Protein AF-A0A3D9KX24-F1 (afdb_monomer_lite)

Foldseek 3Di:
DPDPPPLVPLVVVCVPDDPVRLVVVVVVLVVVLVVLVVCLVVDPDPVSNVVSVVVNVVSVSNND

Structure (mmCIF, N/CA/C/O backbone):
data_AF-A0A3D9KX24-F1
#
_entry.id   AF-A0A3D9KX24-F1
#
loop_
_atom_site.group_PDB
_atom_site.id
_atom_site.type_symbol
_atom_site.label_atom_id
_atom_site.label_alt_id
_atom_site.label_comp_id
_atom_site.label_asym_id
_atom_site.label_entity_id
_atom_site.label_seq_id
_atom_site.pdbx_PDB_ins_code
_atom_site.Cartn_x
_atom_site.Cartn_y
_atom_site.Cartn_z
_atom_site.occupancy
_atom_site.B_iso_or_equiv
_atom_site.auth_seq_id
_atom_site.auth_comp_id
_atom_site.auth_asym_id
_atom_site.auth_atom_id
_atom_site.pdbx_PDB_model_num
ATOM 1 N N . MET A 1 1 ? 16.556 -13.019 2.056 1.00 37.16 1 MET A N 1
ATOM 2 C CA . MET A 1 1 ? 15.410 -13.298 2.945 1.00 37.16 1 MET A CA 1
ATOM 3 C C . MET A 1 1 ? 14.843 -11.966 3.387 1.00 37.16 1 MET A C 1
ATOM 5 O O . MET A 1 1 ? 15.567 -11.204 4.010 1.00 37.16 1 MET A O 1
ATOM 9 N N . ILE A 1 2 ? 13.613 -11.646 2.991 1.00 43.09 2 ILE A N 1
ATOM 10 C CA . ILE A 1 2 ? 12.891 -10.499 3.551 1.00 43.09 2 ILE A CA 1
ATOM 11 C C . ILE A 1 2 ? 12.397 -10.975 4.923 1.00 43.09 2 ILE A C 1
ATOM 13 O O . ILE A 1 2 ? 11.775 -12.040 4.959 1.00 43.09 2 ILE A O 1
ATOM 17 N N . PRO A 1 3 ? 12.728 -10.302 6.038 1.00 45.06 3 PRO A N 1
ATOM 18 C CA . PRO A 1 3 ? 12.267 -10.733 7.349 1.00 45.06 3 PRO A CA 1
ATOM 19 C C . PRO A 1 3 ? 10.741 -10.742 7.340 1.00 45.06 3 PRO A C 1
ATOM 21 O O . PRO A 1 3 ? 10.119 -9.746 6.971 1.00 45.06 3 PRO A O 1
ATOM 24 N N . ALA A 1 4 ? 10.140 -11.869 7.711 1.00 48.00 4 ALA A N 1
ATOM 25 C CA . ALA A 1 4 ? 8.725 -11.913 8.027 1.00 48.00 4 ALA A CA 1
ATOM 26 C C . ALA A 1 4 ? 8.518 -11.023 9.260 1.00 48.00 4 ALA A C 1
ATOM 28 O O . ALA A 1 4 ? 8.757 -11.456 10.385 1.00 48.00 4 ALA A O 1
ATOM 29 N N . MET A 1 5 ? 8.153 -9.755 9.055 1.00 49.72 5 MET A N 1
ATOM 30 C CA . MET A 1 5 ? 7.543 -8.968 10.121 1.00 49.72 5 MET A CA 1
ATOM 31 C C . MET A 1 5 ? 6.306 -9.746 10.560 1.00 49.72 5 MET A C 1
ATOM 33 O O . MET A 1 5 ? 5.424 -10.040 9.750 1.00 49.72 5 MET A O 1
ATOM 37 N N . ASN A 1 6 ? 6.323 -10.182 11.818 1.00 52.75 6 ASN A N 1
ATOM 38 C CA . ASN A 1 6 ? 5.227 -10.902 12.438 1.00 52.75 6 ASN A CA 1
ATOM 39 C C . ASN A 1 6 ? 3.963 -10.053 12.318 1.00 52.75 6 ASN A C 1
ATOM 41 O O . ASN A 1 6 ? 3.931 -8.927 12.811 1.00 52.75 6 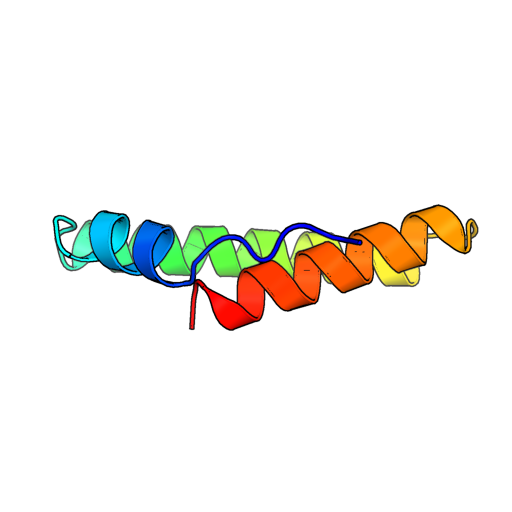ASN A O 1
ATOM 45 N N . LYS A 1 7 ? 2.926 -10.634 11.714 1.00 49.34 7 LYS A N 1
ATOM 46 C CA . LYS A 1 7 ? 1.563 -10.093 11.619 1.00 49.34 7 LYS A CA 1
ATOM 47 C C . LYS A 1 7 ? 1.083 -9.459 12.945 1.00 49.34 7 LYS A C 1
ATOM 49 O O . LYS A 1 7 ? 0.447 -8.416 12.946 1.00 49.34 7 LYS A O 1
ATOM 54 N N . ASN A 1 8 ? 1.545 -10.017 14.066 1.00 56.62 8 ASN A N 1
ATOM 55 C CA . ASN A 1 8 ? 1.261 -9.599 15.439 1.00 56.62 8 ASN A CA 1
ATOM 56 C C . ASN A 1 8 ? 1.592 -8.132 15.790 1.00 56.62 8 ASN A C 1
ATOM 58 O O . ASN A 1 8 ? 1.061 -7.638 16.777 1.00 56.62 8 ASN A O 1
ATOM 62 N N . GLN A 1 9 ? 2.486 -7.437 15.071 1.00 59.00 9 GLN A N 1
ATOM 63 C CA . GLN A 1 9 ? 2.837 -6.051 15.432 1.00 59.00 9 GLN A CA 1
ATOM 64 C C . GLN A 1 9 ? 1.818 -5.013 14.954 1.00 59.00 9 GLN A C 1
ATOM 66 O O . GLN A 1 9 ? 1.664 -3.993 15.615 1.00 59.00 9 GLN A O 1
ATOM 71 N N . CYS A 1 10 ? 1.147 -5.247 13.824 1.00 59.88 10 CYS A N 1
ATOM 72 C CA . CYS A 1 10 ? 0.152 -4.304 13.311 1.00 59.88 10 CYS A CA 1
ATOM 73 C C . CYS A 1 10 ? -1.184 -4.455 14.034 1.00 59.88 10 CYS A C 1
ATOM 75 O O . CYS A 1 10 ? -1.752 -3.448 14.440 1.00 59.88 10 CYS A O 1
ATOM 77 N N . ASP A 1 11 ? -1.614 -5.697 14.267 1.00 62.72 11 ASP A N 1
ATOM 78 C CA . ASP A 1 11 ? -2.867 -5.997 14.968 1.00 62.72 11 ASP A CA 1
ATOM 79 C C . ASP A 1 11 ? -2.874 -5.353 16.373 1.00 62.72 11 ASP A C 1
ATOM 81 O O . ASP A 1 11 ? -3.820 -4.658 16.738 1.00 62.72 11 ASP A O 1
ATOM 85 N N . SER A 1 12 ? -1.751 -5.444 17.101 1.00 62.88 12 SER A N 1
ATOM 86 C CA . SER A 1 12 ? -1.568 -4.804 18.415 1.00 62.88 12 SER A CA 1
ATOM 87 C C . SER A 1 12 ? -1.593 -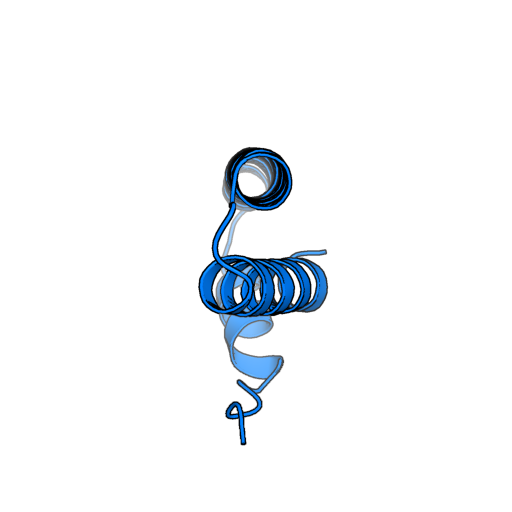3.269 18.383 1.00 62.88 12 SER A C 1
ATOM 89 O O . SER A 1 12 ? -1.842 -2.667 19.419 1.00 62.88 12 SER A O 1
ATOM 91 N N . LEU A 1 13 ? -1.296 -2.622 17.250 1.00 65.94 13 LEU A N 1
ATOM 92 C CA . LEU A 1 13 ? -1.336 -1.156 17.129 1.00 65.94 13 LEU A CA 1
ATOM 93 C C . LEU A 1 13 ? -2.739 -0.644 16.798 1.00 65.94 13 LEU A C 1
ATOM 95 O O . LEU A 1 13 ? -3.040 0.513 17.072 1.00 65.94 13 LEU A O 1
ATOM 99 N N . THR A 1 14 ? -3.575 -1.483 16.184 1.00 68.12 14 THR A N 1
ATOM 100 C CA . THR A 1 14 ? -4.953 -1.137 15.819 1.00 68.12 14 THR A CA 1
ATOM 101 C C . THR A 1 14 ? -5.969 -1.454 16.912 1.00 68.12 14 THR A C 1
ATOM 103 O O . THR A 1 14 ? -7.041 -0.863 16.906 1.00 68.12 14 THR A O 1
ATOM 106 N N . GLU A 1 15 ? -5.643 -2.348 17.852 1.00 72.06 15 GLU A N 1
ATOM 107 C CA . GLU A 1 15 ? -6.522 -2.716 18.978 1.00 72.06 15 GLU A CA 1
ATOM 108 C C . GLU A 1 15 ? -6.810 -1.549 19.941 1.00 72.06 15 GLU A C 1
ATOM 110 O O . GLU A 1 15 ? -7.886 -1.509 20.534 1.00 72.06 15 GLU A O 1
ATOM 115 N N . ASP A 1 16 ? -5.890 -0.586 20.055 1.00 80.62 16 ASP A N 1
ATOM 116 C CA . ASP A 1 16 ? -6.014 0.571 20.954 1.00 80.62 16 ASP A CA 1
ATOM 117 C C . ASP A 1 16 ? -6.625 1.818 20.280 1.00 80.62 16 ASP A C 1
ATOM 119 O O . ASP A 1 16 ? -6.781 2.856 20.927 1.00 80.62 16 ASP A O 1
ATOM 123 N N . LEU A 1 17 ? -6.954 1.746 18.985 1.00 85.31 17 LEU A N 1
ATOM 124 C CA . LEU A 1 17 ? -7.501 2.877 18.234 1.00 85.31 17 LEU A CA 1
ATOM 125 C C . LEU A 1 17 ? -9.021 2.960 18.374 1.00 85.31 17 LEU A C 1
ATOM 127 O O . LEU A 1 17 ? -9.743 1.964 18.320 1.00 85.31 17 LEU A O 1
ATOM 131 N N . THR A 1 18 ? -9.520 4.185 18.489 1.00 90.44 18 THR A N 1
ATOM 132 C CA . THR A 1 18 ? -10.952 4.475 18.386 1.00 90.44 18 THR A CA 1
ATOM 133 C C . THR A 1 18 ? -11.461 4.268 16.954 1.00 90.44 18 THR A C 1
ATOM 135 O O . THR A 1 18 ? -10.692 4.266 15.993 1.00 90.44 18 THR A O 1
ATOM 138 N N . GLU A 1 19 ? -12.781 4.146 16.776 1.00 88.38 19 GLU A N 1
ATOM 139 C CA . GLU A 1 19 ? -13.399 4.019 15.444 1.00 88.38 19 GLU A CA 1
ATOM 140 C C . GLU A 1 19 ? -13.045 5.192 14.510 1.00 88.38 19 GLU A C 1
ATOM 142 O O . GLU A 1 19 ? -12.820 4.993 13.316 1.00 88.38 19 GLU A O 1
ATOM 147 N N . GLU A 1 20 ? -12.943 6.412 15.052 1.00 89.94 20 GLU A N 1
ATOM 148 C CA . GLU A 1 20 ? -12.537 7.597 14.287 1.00 89.94 20 GLU A CA 1
ATOM 149 C C . GLU A 1 20 ? -11.077 7.498 13.822 1.00 89.94 20 GLU A C 1
ATOM 151 O O . GLU A 1 20 ? -10.764 7.805 12.670 1.00 89.94 20 GLU A O 1
ATOM 156 N N . GLU A 1 21 ? -10.178 7.021 14.683 1.00 88.31 21 GLU A N 1
ATOM 157 C CA . GLU A 1 21 ? -8.765 6.833 14.344 1.00 88.31 21 GLU A CA 1
ATOM 158 C C . GLU A 1 21 ? -8.559 5.695 13.339 1.00 88.31 21 GLU A C 1
ATOM 160 O O . GLU A 1 21 ? -7.723 5.819 12.441 1.00 88.31 21 GLU A O 1
ATOM 165 N N . LEU A 1 22 ? -9.356 4.626 13.428 1.00 88.06 22 LEU A N 1
ATOM 166 C CA . LEU A 1 22 ? -9.378 3.553 12.433 1.00 88.06 22 LEU A CA 1
ATOM 167 C C . LEU A 1 22 ? -9.830 4.070 11.062 1.00 88.06 22 LEU A C 1
ATOM 169 O O . LEU A 1 22 ? -9.197 3.758 10.055 1.00 88.06 22 LEU A O 1
ATOM 173 N N . ALA A 1 23 ? -10.857 4.925 11.008 1.00 88.44 23 ALA A N 1
ATOM 174 C CA . ALA A 1 23 ? -11.305 5.529 9.754 1.00 88.44 23 ALA A CA 1
ATOM 175 C C . ALA A 1 23 ? -10.221 6.419 9.112 1.00 88.44 23 ALA A C 1
ATOM 177 O O . ALA A 1 23 ? -10.004 6.374 7.897 1.00 88.44 23 ALA A O 1
ATOM 178 N N . VAL A 1 24 ? -9.497 7.201 9.923 1.00 90.81 24 VAL A N 1
ATOM 179 C CA . VAL A 1 24 ? -8.362 8.014 9.452 1.00 90.81 24 VAL A CA 1
ATOM 180 C C . VAL A 1 24 ? -7.211 7.130 8.971 1.00 90.81 24 VAL A C 1
ATOM 182 O O . VAL A 1 24 ? -6.599 7.421 7.936 1.00 90.81 24 VAL A O 1
ATOM 185 N N . LEU A 1 25 ? -6.916 6.046 9.693 1.00 89.94 25 LEU A N 1
ATOM 186 C CA . LEU A 1 25 ? -5.902 5.073 9.301 1.00 89.94 25 LEU A CA 1
ATOM 187 C C . LEU A 1 25 ? -6.247 4.449 7.945 1.00 89.94 25 LEU A C 1
ATOM 189 O O . LEU A 1 25 ? -5.398 4.446 7.053 1.00 89.94 25 LEU A O 1
ATOM 193 N N . ASP A 1 26 ? -7.488 4.013 7.744 1.00 89.94 26 ASP A N 1
ATOM 194 C CA . ASP A 1 26 ? -7.955 3.449 6.475 1.00 89.94 26 ASP A CA 1
ATOM 195 C C . ASP A 1 26 ? -7.832 4.440 5.313 1.00 89.94 26 ASP A C 1
ATOM 197 O O . ASP A 1 26 ? -7.353 4.085 4.227 1.00 89.94 26 ASP A O 1
ATOM 201 N N . GLU A 1 27 ? -8.187 5.710 5.53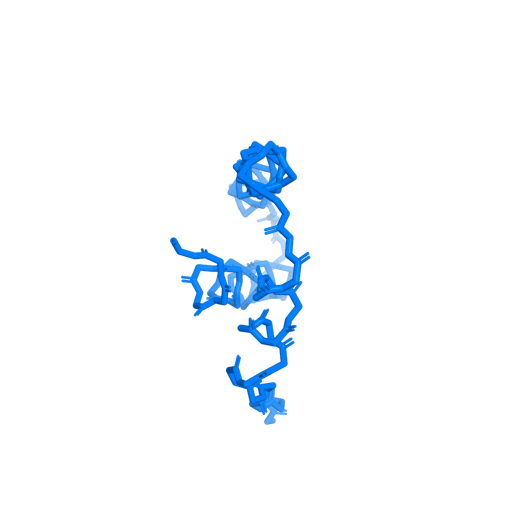0 1.00 92.88 27 GLU A N 1
ATOM 202 C CA . GLU A 1 27 ? -8.010 6.752 4.518 1.00 92.88 27 GLU A CA 1
ATOM 203 C C . GLU A 1 27 ? -6.523 6.955 4.174 1.00 92.88 27 GLU A C 1
ATOM 205 O O . GLU A 1 27 ? -6.145 7.055 2.997 1.00 92.88 27 GLU A O 1
ATOM 210 N N . CYS A 1 28 ? -5.653 6.974 5.187 1.00 92.75 28 CYS A N 1
ATOM 211 C CA . CYS A 1 28 ? -4.211 7.108 5.000 1.00 92.75 28 CYS A CA 1
ATOM 212 C C . CYS A 1 28 ? -3.635 5.915 4.230 1.00 92.75 28 CYS A C 1
ATOM 214 O O . CYS A 1 28 ? -2.901 6.099 3.252 1.00 92.75 28 CYS A O 1
ATOM 216 N N . MET A 1 29 ? -4.014 4.693 4.607 1.00 92.69 29 MET A N 1
ATOM 217 C CA . MET A 1 29 ? -3.574 3.474 3.934 1.00 92.69 29 MET A CA 1
ATOM 218 C C . MET A 1 29 ? -4.091 3.408 2.494 1.00 92.69 29 MET A C 1
ATOM 220 O O . MET A 1 29 ? -3.347 3.000 1.599 1.00 92.69 29 MET A O 1
ATOM 224 N N . SER A 1 30 ? -5.305 3.895 2.222 1.00 93.50 30 SER A N 1
ATOM 225 C CA . SER A 1 30 ? -5.840 4.029 0.861 1.00 93.50 30 SER A CA 1
ATOM 226 C C . SER A 1 30 ? -4.970 4.942 -0.014 1.00 93.50 30 SER A C 1
ATOM 228 O O . SER A 1 30 ? -4.564 4.552 -1.116 1.00 93.50 30 SER A O 1
ATOM 230 N N . LYS A 1 31 ? -4.582 6.122 0.491 1.00 94.94 31 LYS A N 1
ATOM 231 C CA . LYS A 1 31 ? -3.679 7.049 -0.222 1.00 94.94 31 LYS A CA 1
ATOM 232 C C . LYS A 1 31 ? -2.299 6.433 -0.462 1.00 94.94 31 LYS A C 1
ATOM 234 O O . LYS A 1 31 ? -1.746 6.584 -1.555 1.00 94.94 31 LYS A O 1
ATOM 239 N N . ILE A 1 32 ? -1.760 5.707 0.520 1.00 94.19 32 ILE A N 1
ATOM 240 C CA . ILE A 1 32 ? -0.479 4.999 0.394 1.00 94.19 32 ILE A CA 1
ATOM 241 C C . ILE A 1 32 ? -0.558 3.939 -0.709 1.00 94.19 32 ILE A C 1
ATOM 243 O O . ILE A 1 32 ? 0.302 3.930 -1.590 1.00 94.19 32 ILE A O 1
ATOM 247 N N . ARG A 1 33 ? -1.597 3.091 -0.723 1.00 94.19 33 ARG A N 1
ATOM 248 C CA . ARG A 1 33 ? -1.788 2.065 -1.767 1.00 94.19 33 ARG A CA 1
ATOM 249 C C . ARG A 1 33 ? -1.825 2.693 -3.163 1.00 94.19 33 ARG A C 1
ATOM 251 O O . ARG A 1 33 ? -1.067 2.278 -4.036 1.00 94.19 33 ARG A O 1
ATOM 258 N N . GLN A 1 34 ? -2.606 3.760 -3.347 1.00 95.81 34 GLN A N 1
ATOM 259 C CA . GLN A 1 34 ? -2.669 4.480 -4.625 1.00 95.81 34 GLN A CA 1
ATOM 260 C C . GLN A 1 34 ? -1.316 5.068 -5.044 1.00 95.81 34 GLN A C 1
ATOM 262 O O . GLN A 1 34 ? -0.977 5.074 -6.229 1.00 95.81 34 GLN A O 1
ATOM 267 N N . HIS A 1 35 ? -0.542 5.598 -4.094 1.00 95.38 35 HIS A N 1
ATOM 268 C CA . HIS A 1 35 ? 0.783 6.137 -4.383 1.00 95.38 35 HIS A CA 1
ATOM 269 C C . HIS A 1 35 ? 1.748 5.033 -4.824 1.00 95.38 35 HIS A C 1
ATOM 271 O O . HIS A 1 35 ? 2.484 5.212 -5.792 1.00 95.38 35 HIS A O 1
ATOM 277 N N . VAL A 1 36 ? 1.727 3.883 -4.152 1.00 95.69 36 VAL A N 1
ATOM 278 C CA . VAL A 1 36 ? 2.568 2.729 -4.492 1.00 95.69 36 VAL A CA 1
ATOM 279 C C . VAL A 1 36 ? 2.232 2.203 -5.880 1.00 95.69 36 VAL A C 1
ATOM 281 O O . VAL A 1 36 ? 3.148 2.039 -6.682 1.00 95.69 36 VAL A O 1
ATOM 284 N N . ASP A 1 37 ? 0.948 2.021 -6.193 1.00 95.56 37 ASP A N 1
ATOM 285 C CA . ASP A 1 37 ? 0.508 1.540 -7.506 1.00 95.56 37 ASP A CA 1
ATOM 286 C C . ASP A 1 37 ? 0.968 2.494 -8.624 1.00 95.56 37 ASP A C 1
ATOM 288 O O . ASP A 1 37 ? 1.621 2.070 -9.576 1.00 95.56 37 ASP A O 1
ATOM 292 N N . LYS A 1 38 ? 0.790 3.813 -8.443 1.00 96.62 38 LYS A N 1
ATOM 293 C CA . LYS A 1 38 ? 1.298 4.821 -9.395 1.00 96.62 38 LYS A CA 1
ATOM 294 C C . LYS A 1 38 ? 2.816 4.769 -9.582 1.00 96.62 38 LYS A C 1
ATOM 296 O O . LYS A 1 38 ? 3.303 5.061 -10.672 1.00 96.62 38 LYS A O 1
ATOM 301 N N . ASN A 1 39 ? 3.576 4.475 -8.528 1.00 95.69 39 ASN A N 1
ATOM 302 C CA . ASN A 1 39 ? 5.033 4.372 -8.623 1.00 95.69 39 ASN A CA 1
ATOM 303 C C . ASN A 1 39 ? 5.474 3.063 -9.280 1.00 95.69 39 ASN A C 1
ATOM 305 O O . ASN A 1 39 ? 6.482 3.073 -9.977 1.00 95.69 39 ASN A O 1
ATOM 309 N N . ILE A 1 40 ? 4.732 1.967 -9.097 1.00 95.06 40 ILE A N 1
ATOM 310 C CA . ILE A 1 40 ? 4.985 0.707 -9.807 1.00 95.06 40 ILE A CA 1
ATOM 311 C C . ILE A 1 40 ? 4.839 0.934 -11.311 1.00 95.06 40 ILE A C 1
ATOM 313 O O . ILE A 1 40 ? 5.756 0.603 -12.056 1.00 95.06 40 ILE A O 1
ATOM 317 N N . ASP A 1 41 ? 3.751 1.580 -11.734 1.00 94.75 41 ASP A N 1
ATOM 318 C CA . ASP A 1 41 ? 3.470 1.842 -13.152 1.00 94.75 41 ASP A CA 1
ATOM 319 C C . ASP A 1 41 ? 4.498 2.775 -13.813 1.00 94.75 41 ASP A C 1
ATOM 321 O O . ASP A 1 41 ? 4.716 2.723 -15.022 1.00 94.75 41 ASP A O 1
ATOM 325 N N . ARG A 1 42 ? 5.132 3.656 -13.029 1.00 95.88 42 ARG A N 1
ATOM 326 C CA . ARG A 1 42 ? 6.118 4.641 -13.512 1.00 95.88 42 ARG A CA 1
ATOM 327 C C . ARG A 1 42 ? 7.569 4.180 -13.383 1.00 95.88 42 ARG A C 1
ATOM 329 O O . ARG A 1 42 ? 8.461 4.841 -13.917 1.00 95.88 42 ARG A O 1
ATOM 336 N N . ALA A 1 43 ? 7.836 3.116 -12.630 1.00 94.50 43 ALA A N 1
ATOM 337 C CA . ALA A 1 43 ? 9.193 2.676 -12.349 1.00 94.50 43 ALA A CA 1
ATOM 338 C C . ALA A 1 43 ? 9.787 1.920 -13.544 1.00 94.50 43 ALA A C 1
ATOM 340 O O . ALA A 1 43 ? 9.297 0.872 -13.946 1.00 94.50 43 ALA A O 1
ATOM 341 N N . ASN A 1 44 ? 10.912 2.422 -14.057 1.00 93.44 44 ASN A N 1
ATOM 342 C CA . ASN A 1 44 ? 11.664 1.778 -15.142 1.00 93.44 44 ASN A CA 1
ATOM 343 C C . ASN A 1 44 ? 12.793 0.859 -14.635 1.00 93.44 44 ASN A C 1
ATOM 345 O O . ASN A 1 44 ? 13.382 0.120 -15.418 1.00 93.44 44 ASN A O 1
ATOM 349 N N . ASP A 1 45 ? 13.117 0.906 -13.336 1.00 96.19 45 ASP A N 1
ATOM 350 C CA . ASP A 1 45 ? 14.103 0.021 -12.701 1.00 96.19 45 ASP A CA 1
ATOM 351 C C . ASP A 1 45 ? 13.408 -1.222 -12.107 1.00 96.19 45 ASP A C 1
ATOM 353 O O . ASP A 1 45 ? 12.637 -1.088 -11.148 1.00 96.19 45 ASP A O 1
ATOM 357 N N . PRO A 1 46 ? 13.716 -2.442 -12.587 1.00 94.38 46 PRO A N 1
ATOM 358 C CA . PRO A 1 46 ? 13.154 -3.680 -12.048 1.00 94.38 46 PRO A CA 1
ATOM 359 C C . PRO A 1 46 ? 13.394 -3.875 -10.544 1.00 94.38 46 PRO A C 1
ATOM 361 O O . PRO A 1 46 ? 12.553 -4.455 -9.852 1.00 94.38 46 PRO A O 1
ATOM 364 N N . LYS A 1 47 ? 14.515 -3.379 -9.995 1.00 95.38 47 LYS A N 1
ATOM 365 C CA . LYS A 1 47 ? 14.776 -3.467 -8.547 1.00 95.38 47 LYS A CA 1
ATOM 366 C C . LYS A 1 47 ? 13.843 -2.551 -7.759 1.00 95.38 47 LYS A C 1
ATOM 368 O O . LYS A 1 47 ? 13.372 -2.940 -6.689 1.00 95.38 47 LYS A O 1
ATOM 373 N N . ALA A 1 48 ? 13.556 -1.356 -8.275 1.00 93.44 48 ALA A N 1
ATOM 374 C CA . ALA A 1 48 ? 12.570 -0.455 -7.690 1.00 93.44 48 ALA A CA 1
ATOM 375 C C . ALA A 1 48 ? 11.161 -1.066 -7.724 1.00 93.44 48 ALA A C 1
ATOM 377 O O . ALA A 1 48 ? 10.499 -1.091 -6.687 1.00 93.44 48 ALA A O 1
ATOM 378 N N . VAL A 1 49 ? 10.754 -1.651 -8.858 1.00 94.94 49 VAL A N 1
ATOM 379 C CA . VAL A 1 49 ? 9.472 -2.368 -8.990 1.00 94.94 49 VAL A CA 1
ATOM 380 C C . VAL A 1 49 ? 9.366 -3.498 -7.963 1.00 94.94 49 VAL A C 1
ATOM 382 O O . VAL A 1 49 ? 8.373 -3.591 -7.247 1.00 94.94 49 VAL A O 1
ATOM 385 N N . SER A 1 50 ? 10.409 -4.319 -7.813 1.00 95.81 50 SER A N 1
ATOM 386 C CA . SER A 1 50 ? 10.425 -5.420 -6.839 1.00 95.81 50 SER A CA 1
ATOM 387 C C . SER A 1 50 ? 10.243 -4.941 -5.388 1.00 95.81 50 SER A C 1
ATOM 389 O O . SER A 1 50 ? 9.467 -5.534 -4.630 1.00 95.81 50 SER A O 1
ATOM 391 N N . ARG A 1 51 ? 10.891 -3.832 -5.000 1.00 94.75 51 ARG A N 1
ATOM 392 C CA . ARG A 1 51 ? 10.702 -3.224 -3.670 1.00 94.75 51 ARG A CA 1
ATOM 393 C C . ARG A 1 51 ? 9.279 -2.707 -3.474 1.00 94.75 51 ARG A C 1
ATOM 395 O O . ARG A 1 51 ? 8.689 -2.956 -2.426 1.00 94.75 51 ARG A O 1
ATOM 402 N N . LEU A 1 52 ? 8.717 -2.031 -4.474 1.00 95.81 52 LEU A N 1
ATOM 403 C CA . LEU A 1 52 ? 7.355 -1.498 -4.411 1.00 95.81 52 LEU A CA 1
ATOM 404 C C . LEU A 1 52 ? 6.303 -2.613 -4.337 1.00 95.81 52 LEU A C 1
ATOM 406 O O . LEU A 1 52 ? 5.369 -2.515 -3.548 1.00 95.81 52 LEU A O 1
ATOM 410 N N . LEU A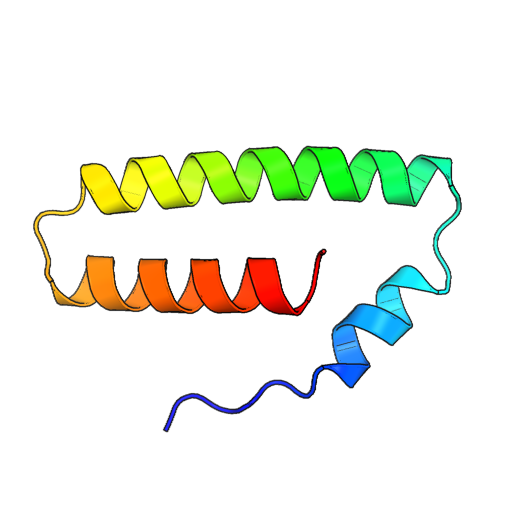 1 53 ? 6.485 -3.708 -5.080 1.00 94.75 53 LEU A N 1
ATOM 411 C CA . LEU A 1 53 ? 5.615 -4.887 -4.997 1.00 94.75 53 LEU A CA 1
ATOM 412 C C . LEU A 1 53 ? 5.683 -5.556 -3.620 1.00 94.75 53 LEU A C 1
ATOM 414 O O . LEU A 1 53 ? 4.652 -5.942 -3.072 1.00 94.75 53 LEU A O 1
ATOM 418 N N . THR A 1 54 ? 6.880 -5.649 -3.038 1.00 94.25 54 THR A N 1
ATOM 419 C CA . THR A 1 54 ? 7.059 -6.147 -1.665 1.00 94.25 54 THR A CA 1
ATOM 420 C C . THR A 1 54 ? 6.318 -5.261 -0.665 1.00 94.25 54 THR A C 1
ATOM 422 O O . THR A 1 54 ? 5.602 -5.761 0.200 1.00 94.25 54 THR A O 1
ATOM 425 N N . PHE A 1 55 ? 6.453 -3.941 -0.800 1.00 92.94 55 PHE A N 1
ATOM 426 C CA . PHE A 1 55 ? 5.772 -2.986 0.066 1.00 92.94 55 PHE A CA 1
ATOM 427 C C . PHE A 1 55 ? 4.245 -3.064 -0.079 1.00 92.94 55 PHE A C 1
ATOM 429 O O . PHE A 1 55 ? 3.537 -3.127 0.924 1.00 92.94 55 PHE A O 1
ATOM 436 N N . ARG A 1 56 ? 3.729 -3.162 -1.312 1.00 93.25 56 ARG A N 1
ATOM 437 C CA . ARG A 1 56 ? 2.300 -3.374 -1.593 1.00 93.25 56 ARG A CA 1
ATOM 438 C C . ARG A 1 56 ? 1.774 -4.643 -0.923 1.00 93.25 56 ARG A C 1
ATOM 440 O O . ARG A 1 56 ? 0.714 -4.616 -0.303 1.00 93.25 56 ARG A O 1
ATOM 447 N N . TRP A 1 57 ? 2.516 -5.747 -1.028 1.00 93.06 57 TRP A N 1
ATOM 448 C CA . TRP A 1 57 ? 2.164 -6.998 -0.356 1.00 93.06 57 TRP A CA 1
ATOM 449 C C . TRP A 1 57 ? 2.103 -6.823 1.164 1.00 93.06 57 TRP A C 1
ATOM 451 O O . TRP A 1 57 ? 1.130 -7.253 1.778 1.00 93.06 57 TRP A O 1
ATOM 461 N N . TYR A 1 58 ? 3.095 -6.153 1.757 1.00 90.25 58 TYR A N 1
ATOM 462 C CA . TYR A 1 58 ? 3.132 -5.896 3.196 1.00 90.25 58 TYR A CA 1
ATOM 463 C C . TYR A 1 58 ? 1.924 -5.073 3.658 1.00 90.25 58 TYR A C 1
ATOM 465 O O . TYR A 1 58 ? 1.236 -5.476 4.593 1.00 90.25 58 TYR A O 1
ATOM 473 N N . VAL A 1 59 ? 1.623 -3.966 2.974 1.00 89.44 59 VAL A N 1
ATOM 474 C CA . VAL A 1 59 ? 0.473 -3.109 3.299 1.00 89.44 59 VAL A CA 1
ATOM 475 C C . VAL A 1 59 ? -0.831 -3.907 3.263 1.00 89.44 59 VAL A C 1
ATOM 477 O O . VAL A 1 59 ? -1.583 -3.881 4.229 1.00 89.44 59 VAL A O 1
ATOM 480 N N . ASN A 1 60 ? -1.071 -4.680 2.202 1.00 88.25 60 ASN A N 1
ATOM 481 C CA . ASN A 1 60 ? -2.304 -5.462 2.062 1.00 88.25 60 ASN A CA 1
ATOM 482 C C . ASN A 1 60 ? -2.422 -6.616 3.068 1.00 88.25 60 ASN A C 1
ATOM 484 O O . ASN A 1 60 ? -3.515 -7.132 3.278 1.00 88.25 60 ASN A O 1
ATOM 488 N N . LYS A 1 61 ? -1.304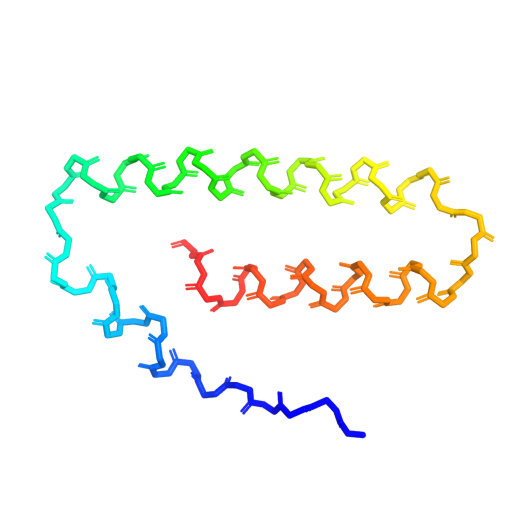 -7.082 3.636 1.00 87.12 61 LYS A N 1
ATOM 489 C CA . LYS A 1 61 ? -1.298 -8.167 4.623 1.00 87.12 61 LYS A CA 1
ATOM 490 C C . LYS A 1 61 ? -1.549 -7.701 6.051 1.00 87.12 61 LYS A C 1
ATOM 492 O O . LYS A 1 61 ? -2.003 -8.524 6.841 1.00 87.12 61 LYS A O 1
ATOM 497 N N . ASN A 1 62 ? -1.213 -6.450 6.361 1.00 84.88 62 ASN A N 1
ATOM 498 C CA . ASN A 1 62 ? 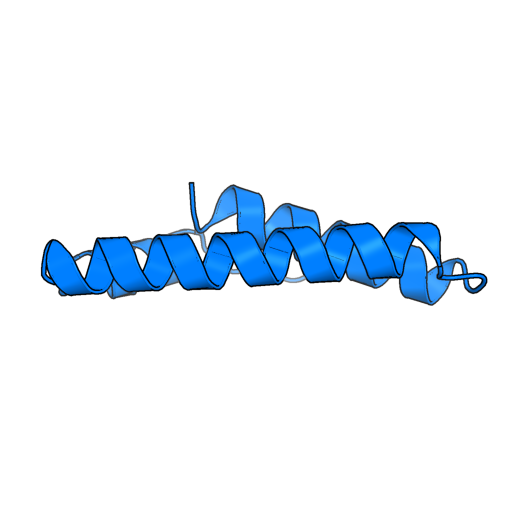-1.227 -5.917 7.726 1.00 84.88 62 ASN A CA 1
ATOM 499 C C . ASN A 1 62 ? -2.296 -4.840 7.955 1.00 84.88 62 ASN A C 1
ATOM 501 O O . ASN A 1 62 ? -2.591 -4.524 9.095 1.00 84.88 62 ASN A O 1
ATOM 505 N N . PHE A 1 63 ? -2.867 -4.281 6.889 1.00 81.31 63 PHE A N 1
ATOM 506 C CA . PHE A 1 63 ? -3.949 -3.304 6.952 1.00 81.31 63 PHE A CA 1
ATOM 507 C C . PHE A 1 63 ? -4.993 -3.770 5.945 1.00 81.31 63 PHE A C 1
ATOM 509 O O . PHE A 1 63 ? -4.752 -3.619 4.743 1.00 81.31 63 PHE A O 1
ATOM 516 N N . GLN A 1 64 ? -6.068 -4.421 6.388 1.00 65.38 64 GLN A N 1
ATOM 517 C CA . GLN A 1 64 ? -7.059 -5.049 5.510 1.00 65.38 64 GLN A CA 1
ATOM 518 C C . GLN A 1 64 ? -8.471 -4.599 5.849 1.00 65.38 64 GLN A C 1
ATOM 520 O O . GLN A 1 64 ? -8.812 -4.660 7.045 1.00 65.38 64 GLN A O 1
#

Secondary structure (DSSP, 8-state):
------THHHHHHHTT--HHHHHHHHHHHHHHHHHHHHHHHH---HHHHHHHHHHHHHHHHH--

Organism: NCBI:txid1122208

pLDDT: mean 83.15, std 16.68, range [37.16, 96.62]

Radius of gyration: 13.59 Å; chains: 1; bounding box: 29×21×36 Å

Sequence (64 aa):
MIPAMNKNQCDSLTEDLTEEELAVLDECMSKIRQHVDKNIDRANDPKAVSRLLTFRWYVNKNFQ